Protein AF-A0A2N1XRN3-F1 (afdb_monomer_lite)

Radius of gyration: 19.97 Å; chains: 1; bounding box: 46×45×39 Å

Foldseek 3Di:
DCPPPPDPQFQDKDKDWDWDQDPVVRDIDIDIDIDTGSDHCVVPPPVNVVVVVVVVVCCCVLQVCCCCPLVVLVPDPQDDDCRNVVVSVVSSVVSVVLVVVPPDPDDPVNVSPD

Secondary structure (DSSP, 8-state):
--TT-S-TT--EEEEEEEEEEETTTTEEEEEEEEEEESS-TTTS-HHHHHHHHHHHHHHIIIIIHHHHHHS-GGG----STTHHHHHHHHHHHHHHHHHHH--SS--HHHHS--

Structure (mmCIF, N/CA/C/O backbone):
data_AF-A0A2N1XRN3-F1
#
_entry.id   AF-A0A2N1XRN3-F1
#
loop_
_atom_site.group_PDB
_atom_site.id
_atom_site.type_symbol
_atom_site.label_atom_id
_atom_site.label_alt_id
_atom_site.label_comp_id
_atom_site.label_asym_id
_atom_site.label_entity_id
_atom_site.label_seq_id
_atom_site.pdbx_PDB_ins_code
_atom_site.Cartn_x
_atom_site.Cartn_y
_atom_site.Cartn_z
_atom_site.occupancy
_atom_site.B_iso_or_equiv
_atom_site.auth_seq_id
_atom_site.auth_comp_id
_atom_site.auth_asym_id
_atom_site.auth_atom_id
_atom_site.pdbx_PDB_model_num
ATOM 1 N N . MET A 1 1 ? -18.952 -24.758 0.254 1.00 53.66 1 MET A N 1
ATOM 2 C CA . MET A 1 1 ? -19.514 -23.395 0.135 1.00 53.66 1 MET A CA 1
ATOM 3 C C . MET A 1 1 ? -18.971 -22.616 -1.072 1.00 53.66 1 MET A C 1
ATOM 5 O O . MET A 1 1 ? -19.636 -21.682 -1.476 1.00 53.66 1 MET A O 1
ATOM 9 N N . ASN A 1 2 ? -17.866 -23.033 -1.715 1.00 61.06 2 ASN A N 1
ATOM 10 C CA . ASN A 1 2 ? -17.250 -22.310 -2.849 1.00 61.06 2 ASN A CA 1
ATOM 11 C C . ASN A 1 2 ? -17.515 -22.928 -4.241 1.00 61.06 2 ASN A C 1
ATOM 13 O O . ASN A 1 2 ? -16.895 -22.529 -5.217 1.00 61.06 2 ASN A O 1
ATOM 17 N N . ALA A 1 3 ? -18.420 -23.908 -4.356 1.00 61.00 3 ALA A N 1
ATOM 18 C CA . ALA A 1 3 ? -18.609 -24.707 -5.578 1.00 61.00 3 ALA A CA 1
ATOM 19 C C . ALA A 1 3 ? -19.210 -23.941 -6.781 1.00 61.00 3 ALA A C 1
ATOM 21 O O . ALA A 1 3 ? -19.336 -24.514 -7.856 1.00 61.00 3 ALA A O 1
ATOM 22 N N . TYR A 1 4 ? -19.593 -22.675 -6.596 1.00 65.56 4 TYR A N 1
ATOM 23 C CA . TYR A 1 4 ? -20.195 -21.804 -7.614 1.00 65.56 4 TYR A CA 1
ATOM 24 C C . TYR A 1 4 ? -19.329 -20.576 -7.953 1.00 65.56 4 TYR A C 1
ATOM 26 O O . TYR A 1 4 ? -19.785 -19.684 -8.664 1.00 65.56 4 TYR A O 1
ATOM 34 N N . LEU A 1 5 ? -18.113 -20.483 -7.405 1.00 68.88 5 LEU A N 1
ATOM 35 C CA . LEU A 1 5 ? -17.188 -19.383 -7.673 1.00 68.88 5 LEU A CA 1
ATOM 36 C C . LEU A 1 5 ? -16.149 -19.837 -8.704 1.00 68.88 5 LEU A C 1
ATOM 38 O O . LEU A 1 5 ? -15.374 -20.748 -8.426 1.00 68.88 5 LEU A O 1
ATOM 42 N N . ASP A 1 6 ? -16.056 -19.143 -9.842 1.00 68.25 6 ASP A N 1
ATOM 43 C CA . ASP A 1 6 ? -15.033 -19.382 -10.884 1.00 68.25 6 ASP A CA 1
ATOM 44 C C . ASP A 1 6 ? -13.600 -19.020 -10.433 1.00 68.25 6 ASP A C 1
ATOM 46 O O . ASP A 1 6 ? -12.642 -19.094 -11.203 1.00 68.25 6 ASP A O 1
ATOM 50 N N . PHE A 1 7 ? -13.428 -18.622 -9.169 1.00 67.44 7 PHE A N 1
ATOM 51 C CA . PHE A 1 7 ? -12.148 -18.266 -8.573 1.00 67.44 7 PHE A CA 1
ATOM 52 C C . PHE A 1 7 ? -11.755 -19.302 -7.513 1.00 67.44 7 PHE A C 1
ATOM 54 O O . PHE A 1 7 ? -12.040 -19.158 -6.323 1.00 67.44 7 PHE A O 1
ATOM 61 N N . SER A 1 8 ? -11.058 -20.349 -7.961 1.00 68.25 8 SER A N 1
ATOM 62 C CA . SER A 1 8 ? -10.694 -21.550 -7.188 1.00 68.25 8 SER A CA 1
ATOM 63 C C . SER A 1 8 ? -9.840 -21.308 -5.938 1.00 68.25 8 SER A C 1
ATOM 65 O O . SER A 1 8 ? -9.629 -22.228 -5.153 1.00 68.25 8 SER A O 1
ATOM 67 N N . HIS A 1 9 ? -9.316 -20.095 -5.756 1.00 74.94 9 HIS A N 1
ATOM 68 C CA . HIS A 1 9 ? -8.424 -19.739 -4.655 1.00 74.94 9 HIS A CA 1
ATOM 69 C C . HIS A 1 9 ? -9.049 -18.770 -3.641 1.00 74.94 9 HIS A C 1
ATOM 71 O O . HIS A 1 9 ? -8.316 -18.232 -2.816 1.00 74.94 9 HIS A O 1
ATOM 77 N N . VAL A 1 10 ? -10.363 -18.506 -3.676 1.00 80.19 10 VAL A N 1
ATOM 78 C CA . VAL A 1 10 ? -11.018 -17.776 -2.575 1.00 80.19 10 VAL A CA 1
ATOM 79 C C . VAL A 1 10 ? -11.324 -18.749 -1.444 1.00 80.19 10 VAL A C 1
ATOM 81 O O . VAL A 1 10 ? -12.127 -19.662 -1.616 1.00 80.19 10 VAL A O 1
ATOM 84 N N . GLU A 1 11 ? -10.731 -18.503 -0.278 1.00 85.25 11 GLU A N 1
ATOM 85 C CA . GLU A 1 11 ? -11.020 -19.264 0.941 1.00 85.25 11 GLU A CA 1
ATOM 86 C C . GLU A 1 11 ? -11.888 -18.458 1.917 1.00 85.25 11 GLU A C 1
ATOM 88 O O . GLU A 1 11 ? -12.778 -19.007 2.560 1.00 85.25 11 GLU A O 1
ATOM 93 N N . GLN A 1 12 ? -11.685 -17.138 1.996 1.00 87.81 12 GLN A N 1
ATOM 94 C CA . GLN A 1 12 ? -12.530 -16.236 2.785 1.00 87.81 12 GLN A CA 1
ATOM 95 C C . GLN A 1 12 ? -12.659 -14.848 2.139 1.00 87.81 12 GLN A C 1
ATOM 97 O O . GLN A 1 12 ? -11.768 -14.379 1.420 1.00 87.81 12 GLN A O 1
ATOM 102 N N . VAL A 1 13 ? -13.760 -14.174 2.469 1.00 89.81 13 VAL A N 1
ATOM 103 C CA . VAL A 1 13 ? -14.027 -12.763 2.168 1.00 89.81 13 VAL A CA 1
ATOM 104 C C . VAL A 1 13 ? -14.096 -12.009 3.494 1.00 89.81 13 VAL A C 1
ATOM 106 O O . VAL A 1 13 ? -14.656 -12.517 4.464 1.00 89.81 13 VAL A O 1
ATOM 109 N N . PHE A 1 14 ? -13.535 -10.805 3.548 1.00 89.19 14 PHE A N 1
ATOM 110 C CA . PHE A 1 14 ? -13.563 -9.948 4.731 1.00 89.19 14 PHE A CA 1
ATOM 111 C C . PHE A 1 14 ? -13.898 -8.503 4.359 1.00 89.19 14 PHE A C 1
ATOM 113 O O . PHE A 1 14 ? -13.738 -8.087 3.212 1.00 89.19 14 PHE A O 1
ATOM 120 N N . LEU A 1 15 ? -14.346 -7.725 5.343 1.00 92.56 15 LEU A N 1
ATOM 121 C CA . LEU A 1 15 ? -14.547 -6.284 5.214 1.00 92.56 15 LEU A CA 1
ATOM 122 C C . LEU A 1 15 ? -13.506 -5.563 6.067 1.00 92.56 15 LEU A C 1
ATOM 124 O O . LEU A 1 15 ? -13.294 -5.904 7.229 1.00 92.56 15 LEU A O 1
ATOM 128 N N . SER A 1 16 ? -12.842 -4.578 5.471 1.00 90.25 16 SER A N 1
ATOM 129 C CA . SER A 1 16 ? -11.945 -3.667 6.172 1.00 90.25 16 SER A CA 1
ATOM 130 C C . SER A 1 16 ? -12.618 -2.312 6.282 1.00 90.25 16 SER A C 1
ATOM 132 O O . SER A 1 16 ? -12.864 -1.661 5.269 1.00 90.25 16 SER A O 1
ATOM 134 N N . GLU A 1 17 ? -12.852 -1.872 7.510 1.00 92.50 17 GLU A N 1
ATOM 135 C CA . GLU A 1 17 ? -13.334 -0.527 7.804 1.00 92.50 17 GLU A CA 1
ATOM 136 C C . GLU A 1 17 ? -12.168 0.356 8.237 1.00 92.50 17 GLU A C 1
ATOM 138 O O . GLU A 1 17 ? -11.249 -0.089 8.933 1.00 92.50 17 GLU A O 1
ATOM 143 N N . ARG A 1 18 ? -12.178 1.610 7.791 1.00 89.44 18 ARG A N 1
ATOM 144 C CA . ARG A 1 18 ? -11.206 2.616 8.213 1.00 89.44 18 ARG A CA 1
ATOM 145 C C . ARG A 1 18 ? -11.868 3.965 8.405 1.00 89.44 18 ARG A C 1
ATOM 147 O O . ARG A 1 18 ? -12.684 4.399 7.598 1.00 89.44 18 ARG A O 1
ATOM 154 N N . GLU A 1 19 ? -11.443 4.639 9.459 1.00 92.44 19 GLU A N 1
ATOM 155 C CA . GLU A 1 19 ? -11.757 6.035 9.710 1.00 92.44 19 GLU A CA 1
ATOM 156 C C . GLU A 1 19 ? -10.647 6.905 9.122 1.00 92.44 19 GLU A C 1
ATOM 158 O O . GLU A 1 19 ? -9.465 6.739 9.434 1.00 92.44 19 GLU A O 1
ATOM 163 N N . VAL A 1 20 ? -11.025 7.829 8.245 1.00 89.75 20 VAL A N 1
ATOM 164 C CA . VAL A 1 20 ? -10.113 8.738 7.556 1.00 89.75 20 VAL A CA 1
ATOM 165 C C . VAL A 1 20 ? -10.403 10.156 8.015 1.00 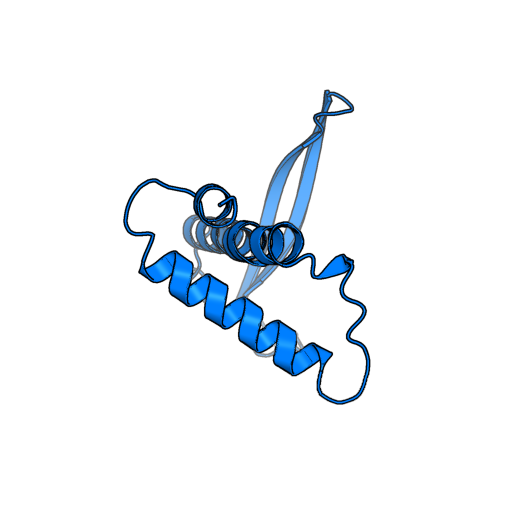89.75 20 VAL A C 1
ATOM 167 O O . VAL A 1 20 ? -11.486 10.697 7.787 1.00 89.75 20 VAL A O 1
ATOM 170 N N . PHE A 1 21 ? -9.413 10.770 8.661 1.00 92.88 21 PHE A N 1
ATOM 171 C CA . PHE A 1 21 ? -9.480 12.169 9.058 1.00 92.88 21 PHE A CA 1
ATOM 172 C C . PHE A 1 21 ? -8.782 13.062 8.027 1.00 92.88 21 PHE A C 1
ATOM 174 O O . PHE A 1 21 ? -7.555 13.061 7.882 1.00 92.88 21 PHE A O 1
ATOM 181 N N . HIS A 1 22 ? -9.572 13.869 7.323 1.00 89.06 22 HIS A N 1
ATOM 182 C CA . HIS A 1 22 ? -9.096 14.801 6.306 1.00 89.06 22 HIS A CA 1
ATOM 183 C C . HIS A 1 22 ? -8.610 16.095 6.955 1.00 89.06 22 HIS A C 1
ATOM 185 O O . HIS A 1 22 ? -9.409 16.972 7.278 1.00 89.06 22 HIS A O 1
ATOM 191 N N . LYS A 1 23 ? -7.288 16.254 7.104 1.00 88.50 23 LYS A N 1
ATOM 192 C CA . LYS A 1 23 ? -6.679 17.404 7.810 1.00 88.50 23 LYS A CA 1
ATOM 193 C C . LYS A 1 23 ? -7.101 18.771 7.255 1.00 88.50 23 LYS A C 1
ATOM 195 O O . LYS A 1 23 ? -7.319 19.694 8.029 1.00 88.50 23 LYS A O 1
ATOM 200 N N . LYS A 1 24 ? -7.219 18.906 5.927 1.00 89.31 24 LYS A N 1
ATOM 201 C CA . LYS A 1 24 ? -7.556 20.185 5.268 1.00 89.31 24 LYS A CA 1
ATOM 202 C C . LYS A 1 24 ? -9.013 20.597 5.478 1.00 89.31 24 LYS A C 1
ATOM 204 O O . LYS A 1 24 ? -9.284 21.773 5.675 1.00 89.31 24 LYS A O 1
ATOM 209 N N . SER A 1 25 ? -9.942 19.643 5.424 1.00 90.94 25 SER A N 1
ATOM 210 C CA . SER A 1 25 ? -11.377 19.915 5.570 1.00 90.94 25 SER A CA 1
ATOM 211 C C . SER A 1 25 ? -11.902 19.675 6.985 1.00 90.94 25 SER A C 1
ATOM 213 O O . SER A 1 25 ? -13.078 19.919 7.224 1.00 90.94 25 SER A O 1
ATOM 215 N N . GLN A 1 26 ? -11.066 19.148 7.888 1.00 92.50 26 GLN A N 1
ATOM 216 C CA . GLN A 1 26 ? -11.423 18.696 9.239 1.00 92.50 26 GLN A CA 1
ATOM 217 C C . GLN A 1 26 ? -12.621 17.732 9.265 1.00 92.50 26 GLN A C 1
ATOM 219 O O . GLN A 1 26 ? -13.423 17.735 10.195 1.00 92.50 26 GLN A O 1
ATOM 224 N N . LYS A 1 27 ? -12.763 16.903 8.224 1.00 92.25 27 LYS A N 1
ATOM 225 C CA . LYS A 1 27 ? -13.868 15.942 8.106 1.00 92.25 27 LYS A CA 1
ATOM 226 C C . LYS A 1 27 ? -13.392 14.543 8.462 1.00 92.25 27 LYS A C 1
ATOM 228 O O . LYS A 1 27 ? -12.321 14.133 8.018 1.00 92.25 27 LYS A O 1
ATOM 233 N N . LEU A 1 28 ? -14.218 13.818 9.207 1.00 94.00 28 LEU A N 1
ATOM 234 C CA . LEU A 1 28 ? -14.079 12.383 9.413 1.00 94.00 28 LEU A CA 1
ATOM 235 C C . LEU A 1 28 ? -14.953 11.653 8.391 1.00 94.00 28 LEU A C 1
ATOM 237 O O . LEU A 1 28 ? -16.131 11.977 8.243 1.00 94.00 28 LEU A O 1
ATOM 241 N N . THR A 1 29 ? -14.384 10.682 7.691 1.00 94.31 29 THR A N 1
ATOM 242 C CA . THR A 1 29 ? -15.116 9.794 6.783 1.00 94.31 29 THR A CA 1
ATOM 243 C C . THR A 1 29 ? -14.835 8.346 7.147 1.00 94.31 29 THR A C 1
ATOM 245 O O . THR A 1 29 ? -13.712 8.016 7.520 1.00 94.31 29 THR A O 1
ATOM 248 N N . VAL A 1 30 ? -15.837 7.480 7.018 1.00 93.81 30 VAL A N 1
ATOM 249 C CA . VAL A 1 30 ? -15.670 6.031 7.167 1.00 93.81 30 VAL A CA 1
ATOM 250 C C . VAL A 1 30 ? -15.640 5.415 5.778 1.00 93.81 30 VAL A C 1
ATOM 252 O O . VAL A 1 30 ? -16.510 5.696 4.955 1.00 93.81 30 VAL A O 1
ATOM 255 N N . GLU A 1 31 ? -14.635 4.592 5.512 1.00 92.31 31 GLU A N 1
ATOM 256 C CA . GLU A 1 31 ? -14.538 3.813 4.284 1.00 92.31 31 GLU A CA 1
ATOM 257 C C . GLU A 1 31 ? -14.604 2.325 4.608 1.00 92.31 31 GLU A C 1
ATOM 259 O O . GLU A 1 31 ? -13.884 1.838 5.481 1.00 92.31 31 GLU A O 1
ATOM 264 N N . THR A 1 32 ? -15.409 1.597 3.840 1.00 92.88 32 THR A N 1
ATOM 265 C CA . THR A 1 32 ? -15.522 0.141 3.926 1.00 92.88 32 THR A CA 1
ATOM 266 C C . THR A 1 32 ? -15.028 -0.460 2.619 1.00 92.88 32 THR A C 1
ATOM 268 O O . THR A 1 32 ? -15.487 -0.093 1.539 1.00 92.88 32 THR A O 1
ATOM 271 N N . THR A 1 33 ? -14.060 -1.370 2.692 1.00 90.44 33 THR A N 1
ATOM 272 C CA . THR A 1 33 ? -13.469 -2.027 1.518 1.00 90.44 33 THR A CA 1
ATOM 273 C C . THR A 1 33 ? -13.570 -3.546 1.655 1.00 90.44 33 THR A C 1
ATOM 275 O O . THR A 1 33 ? -13.081 -4.086 2.652 1.00 90.44 33 THR A O 1
ATOM 278 N N . PRO A 1 34 ? -14.170 -4.255 0.683 1.00 90.88 34 PRO A N 1
ATOM 279 C CA . PRO A 1 34 ? -14.154 -5.711 0.655 1.00 90.88 34 PRO A CA 1
ATOM 280 C C . PRO A 1 34 ? -12.770 -6.237 0.263 1.00 90.88 34 PRO A C 1
ATOM 282 O O . PRO A 1 34 ? -12.070 -5.647 -0.558 1.00 90.88 34 PRO A O 1
ATOM 285 N N . GLY A 1 35 ? -12.388 -7.370 0.840 1.00 89.81 35 GLY A N 1
ATOM 286 C CA . GLY A 1 35 ? -11.148 -8.073 0.543 1.00 89.81 35 GLY A CA 1
ATOM 2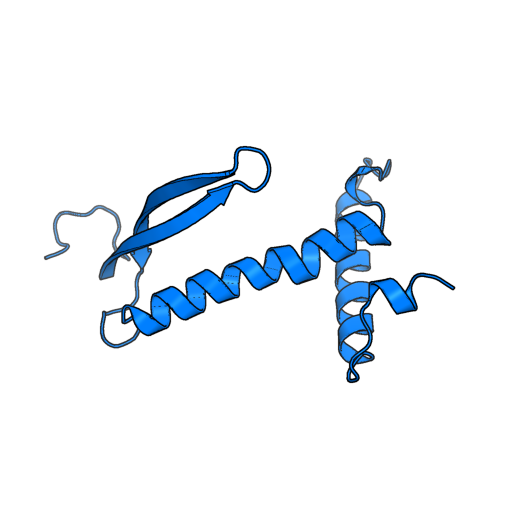87 C C . GLY A 1 35 ? -11.370 -9.576 0.456 1.00 89.81 35 GLY A C 1
ATOM 288 O O . GLY A 1 35 ? -12.306 -10.119 1.040 1.00 89.81 35 GLY A O 1
ATOM 289 N N . ILE A 1 36 ? -10.490 -10.250 -0.278 1.00 91.25 36 ILE A N 1
ATOM 290 C CA . ILE A 1 36 ? -10.498 -11.705 -0.442 1.00 91.25 36 ILE A CA 1
ATOM 291 C C . ILE A 1 36 ? -9.123 -12.264 -0.091 1.00 91.25 36 ILE A C 1
ATOM 293 O O . ILE A 1 36 ? -8.103 -11.603 -0.294 1.00 91.25 36 ILE A O 1
ATOM 297 N N . THR A 1 37 ? -9.075 -13.483 0.438 1.00 88.56 37 THR A N 1
ATOM 298 C CA . THR A 1 37 ? -7.810 -14.199 0.631 1.00 88.56 37 THR A CA 1
ATOM 299 C C . THR A 1 37 ? -7.989 -15.700 0.445 1.00 88.56 37 THR A C 1
ATOM 301 O O . THR A 1 37 ? -9.053 -16.261 0.705 1.00 88.56 37 THR A O 1
ATOM 304 N N . SER A 1 38 ? -6.918 -16.347 -0.008 1.00 90.56 38 SER A N 1
ATOM 305 C CA . SER A 1 38 ? -6.807 -17.801 -0.154 1.00 90.56 38 SER A CA 1
ATOM 306 C C . SER A 1 38 ? -6.461 -18.519 1.150 1.00 90.56 38 SER A C 1
ATO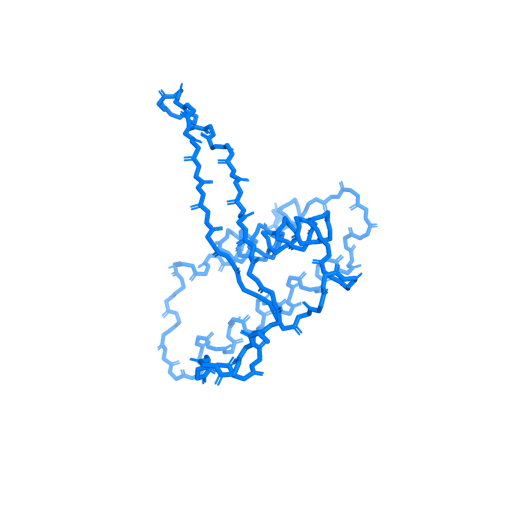M 308 O O . SER A 1 38 ? -6.287 -19.734 1.173 1.00 90.56 38 SER A O 1
ATOM 310 N N . ARG A 1 39 ? -6.302 -17.773 2.247 1.00 88.94 39 ARG A N 1
ATOM 311 C CA . ARG A 1 39 ? -5.964 -18.322 3.562 1.00 88.94 39 ARG A CA 1
ATOM 312 C C . ARG A 1 39 ? -7.234 -18.635 4.351 1.00 88.94 39 ARG A C 1
ATOM 314 O O . ARG A 1 39 ? -8.130 -17.796 4.355 1.00 88.94 39 ARG A O 1
ATOM 321 N N . PRO A 1 40 ? -7.298 -19.752 5.092 1.00 88.81 40 PRO A N 1
ATOM 322 C CA . PRO A 1 40 ? -8.414 -20.021 5.994 1.00 88.81 40 PRO A CA 1
ATOM 323 C C . PRO A 1 40 ? -8.406 -19.061 7.193 1.00 88.81 40 PRO A C 1
ATOM 325 O O . PRO A 1 40 ? -7.369 -18.476 7.527 1.00 88.81 40 PRO A O 1
ATOM 328 N N . ALA A 1 41 ? -9.551 -18.920 7.867 1.00 85.75 41 ALA A N 1
ATOM 329 C CA . ALA A 1 41 ? -9.734 -17.995 8.993 1.00 85.75 41 ALA A CA 1
ATOM 330 C C . ALA A 1 41 ? -8.742 -18.233 10.150 1.00 85.75 41 ALA A C 1
ATOM 332 O O . ALA A 1 41 ? -8.322 -17.286 10.810 1.00 85.75 41 ALA A O 1
ATOM 333 N N . GLU A 1 42 ? -8.297 -19.474 10.351 1.00 89.19 42 GLU A N 1
ATOM 334 C CA . GLU A 1 42 ? -7.275 -19.829 11.346 1.00 89.19 42 GLU A CA 1
ATOM 335 C C . GLU A 1 42 ? -5.903 -19.201 11.039 1.00 89.19 42 GLU A C 1
ATOM 337 O O . GLU A 1 42 ? -5.187 -18.783 11.947 1.00 89.19 42 GLU A O 1
ATOM 342 N N . GLN A 1 43 ? -5.544 -19.082 9.754 1.00 88.75 43 GLN A N 1
ATOM 343 C CA . GLN A 1 43 ? -4.271 -18.499 9.302 1.00 88.75 43 GLN A CA 1
ATOM 344 C C . GLN A 1 43 ? -4.368 -16.990 9.042 1.00 88.75 43 GLN A C 1
ATOM 346 O O . GLN A 1 43 ? -3.361 -16.278 9.075 1.00 88.75 43 GLN A O 1
ATOM 351 N N . ALA A 1 44 ? -5.571 -16.497 8.760 1.00 89.69 44 ALA A N 1
ATOM 352 C CA . ALA A 1 44 ? -5.846 -15.108 8.430 1.00 89.69 44 ALA A CA 1
ATOM 353 C C . ALA A 1 44 ? -7.087 -14.619 9.184 1.00 89.69 44 ALA A C 1
ATOM 355 O O . ALA A 1 44 ? -8.094 -14.260 8.585 1.00 89.69 44 ALA A O 1
ATOM 356 N N . ASN A 1 45 ? -7.002 -14.611 10.514 1.00 92.38 45 ASN A N 1
ATOM 357 C CA . ASN A 1 45 ? -8.020 -13.991 11.356 1.00 92.38 45 ASN A CA 1
ATOM 358 C C . ASN A 1 45 ? -8.011 -12.457 11.201 1.00 92.38 45 ASN A C 1
ATOM 360 O O . ASN A 1 45 ? -7.052 -11.874 10.685 1.00 92.38 45 ASN A O 1
ATOM 364 N N . ALA A 1 46 ? -9.059 -11.792 11.694 1.00 90.38 46 ALA A N 1
ATOM 365 C CA . ALA A 1 46 ? -9.233 -10.344 11.556 1.00 90.38 46 ALA A CA 1
ATOM 366 C C . ALA A 1 46 ? -8.017 -9.532 12.049 1.00 90.38 46 ALA A C 1
ATOM 368 O O . ALA A 1 46 ? -7.545 -8.632 11.355 1.00 90.38 46 ALA A O 1
ATOM 369 N N . GLN A 1 47 ? -7.446 -9.893 13.204 1.00 92.06 47 GLN A N 1
ATOM 370 C CA . GLN A 1 47 ? -6.279 -9.206 13.766 1.00 92.06 47 GLN A CA 1
ATOM 371 C C . GLN A 1 47 ? -5.045 -9.335 12.861 1.00 92.06 47 GLN A C 1
ATOM 373 O O . GLN A 1 47 ? -4.294 -8.374 12.650 1.00 92.06 47 GLN A O 1
ATOM 378 N N . ARG A 1 48 ? -4.823 -10.533 12.312 1.00 91.94 48 ARG A N 1
ATOM 379 C CA . ARG A 1 48 ? -3.712 -10.811 11.402 1.00 91.94 48 ARG A CA 1
ATOM 380 C C . ARG A 1 48 ? -3.893 -10.091 10.072 1.00 91.94 48 ARG A C 1
ATOM 382 O O . ARG A 1 48 ? -2.939 -9.471 9.606 1.00 91.94 48 ARG A O 1
ATOM 389 N N . LEU A 1 49 ? -5.093 -10.126 9.498 1.00 91.75 49 LEU A N 1
ATOM 390 C CA . LEU A 1 49 ? -5.434 -9.401 8.273 1.00 91.75 49 LEU A CA 1
AT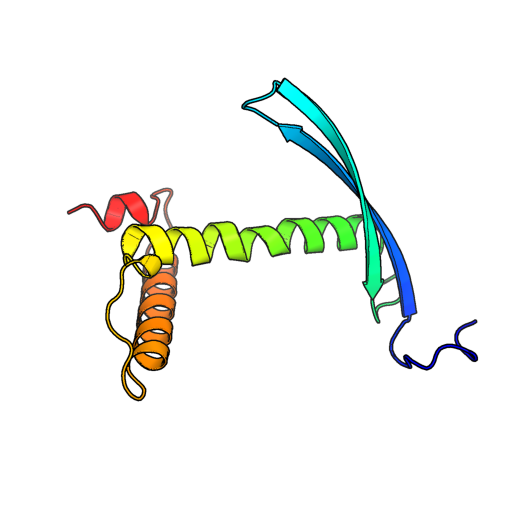OM 391 C C . LEU A 1 49 ? -5.228 -7.896 8.440 1.00 91.75 49 LEU A C 1
ATOM 393 O O . LEU A 1 49 ? -4.594 -7.273 7.592 1.00 91.75 49 LEU A O 1
ATOM 397 N N . LEU A 1 50 ? -5.665 -7.324 9.565 1.00 90.06 50 LEU A N 1
ATOM 398 C CA . LEU A 1 50 ? -5.457 -5.910 9.864 1.00 90.06 50 LEU A CA 1
ATOM 399 C C . LEU A 1 50 ? -3.967 -5.566 9.989 1.00 90.06 50 LEU A C 1
ATOM 401 O O . LEU A 1 50 ? -3.524 -4.538 9.480 1.00 90.06 50 LEU A O 1
ATOM 405 N N . THR A 1 51 ? -3.178 -6.435 10.627 1.00 90.38 51 THR A N 1
ATOM 406 C CA . THR A 1 51 ? -1.723 -6.255 10.760 1.00 90.38 51 THR A CA 1
ATOM 407 C C . THR A 1 51 ? -1.026 -6.308 9.401 1.00 90.38 51 THR A C 1
ATOM 409 O O . THR A 1 51 ? -0.184 -5.461 9.115 1.00 90.38 51 THR A O 1
ATOM 412 N N . ILE A 1 52 ? -1.389 -7.269 8.547 1.00 88.88 52 ILE A N 1
ATOM 413 C CA . ILE A 1 52 ? -0.853 -7.382 7.185 1.00 88.88 52 ILE A CA 1
ATOM 414 C C . ILE A 1 52 ? -1.238 -6.152 6.361 1.00 88.88 52 ILE A C 1
ATOM 416 O O . ILE A 1 52 ? -0.369 -5.553 5.737 1.00 88.88 52 ILE A O 1
ATOM 420 N N . ASN A 1 53 ? -2.508 -5.740 6.402 1.00 87.62 53 ASN A N 1
ATOM 421 C CA . ASN A 1 53 ? -3.008 -4.575 5.675 1.00 87.62 53 ASN A CA 1
ATOM 422 C C . ASN A 1 53 ? -2.261 -3.297 6.098 1.00 87.62 53 ASN A C 1
ATOM 424 O O . ASN A 1 53 ? -1.703 -2.592 5.262 1.00 87.62 53 ASN A O 1
ATOM 428 N N . ARG A 1 54 ? -2.121 -3.050 7.407 1.00 84.94 54 ARG A N 1
ATOM 429 C CA . ARG A 1 54 ? -1.323 -1.922 7.922 1.00 84.94 54 ARG A CA 1
ATOM 430 C C . ARG A 1 54 ? 0.156 -2.024 7.540 1.00 84.94 54 ARG A C 1
ATOM 432 O O . ARG A 1 54 ? 0.768 -1.016 7.208 1.00 84.94 54 ARG A O 1
ATOM 439 N N . GLY A 1 55 ? 0.731 -3.225 7.574 1.00 83.94 55 GLY A N 1
ATOM 440 C CA . GLY A 1 55 ? 2.114 -3.469 7.166 1.00 83.94 55 GLY A CA 1
ATOM 441 C C . GLY A 1 55 ? 2.346 -3.237 5.673 1.00 83.94 55 GLY A C 1
ATOM 442 O O . GLY A 1 55 ? 3.425 -2.794 5.287 1.00 83.94 55 GLY A O 1
ATOM 443 N N . HIS A 1 56 ? 1.334 -3.466 4.835 1.00 81.38 56 HIS A N 1
ATOM 444 C CA . HIS A 1 56 ? 1.431 -3.224 3.401 1.00 81.38 56 HIS A CA 1
ATOM 445 C C . HIS A 1 56 ? 1.714 -1.746 3.093 1.00 81.38 56 HIS A C 1
ATOM 447 O O . HIS A 1 56 ? 2.591 -1.460 2.277 1.00 81.38 56 HIS A O 1
ATOM 453 N N . TRP A 1 57 ? 1.074 -0.819 3.816 1.00 71.62 57 TRP A N 1
ATOM 454 C CA . TRP A 1 57 ? 1.315 0.627 3.697 1.00 71.62 57 TRP A CA 1
ATOM 455 C C . TRP A 1 57 ? 2.751 1.046 4.037 1.00 71.62 57 TRP A C 1
ATOM 457 O O . TRP A 1 57 ? 3.249 2.047 3.524 1.00 71.62 57 TRP A O 1
ATOM 467 N N . ALA A 1 58 ? 3.463 0.276 4.867 1.00 70.88 58 ALA A N 1
ATOM 468 C CA . ALA A 1 58 ? 4.861 0.566 5.173 1.00 70.88 58 ALA A CA 1
ATOM 469 C C . ALA A 1 58 ? 5.773 0.428 3.940 1.00 70.88 58 ALA A C 1
ATOM 471 O O . ALA A 1 58 ? 6.848 1.028 3.909 1.00 70.88 58 ALA A O 1
ATOM 472 N N . ILE A 1 59 ? 5.368 -0.331 2.917 1.00 68.44 59 ILE A N 1
ATOM 473 C CA . ILE A 1 59 ? 6.121 -0.449 1.661 1.00 68.44 59 ILE A CA 1
ATOM 474 C C . ILE A 1 59 ? 6.122 0.893 0.927 1.00 68.44 59 ILE A C 1
ATOM 476 O O . ILE A 1 59 ? 7.185 1.372 0.538 1.00 68.44 59 ILE A O 1
ATOM 480 N N . GLU A 1 60 ? 4.957 1.522 0.805 1.00 67.75 60 GLU A N 1
ATOM 481 C CA . GLU A 1 60 ? 4.801 2.814 0.140 1.00 67.75 60 GLU A CA 1
ATOM 482 C C . GLU A 1 60 ? 5.529 3.921 0.912 1.00 67.75 60 GLU A C 1
ATOM 484 O O . GLU A 1 60 ? 6.438 4.552 0.375 1.00 67.75 60 GLU A O 1
ATOM 489 N N . ASN A 1 61 ? 5.258 4.051 2.216 1.00 66.38 61 ASN A N 1
ATOM 490 C CA . ASN A 1 61 ? 5.878 5.085 3.053 1.00 66.38 61 ASN A CA 1
ATOM 491 C C . ASN A 1 61 ? 7.403 4.951 3.189 1.00 66.38 61 ASN A C 1
ATOM 493 O O . ASN A 1 61 ? 8.098 5.946 3.379 1.00 66.38 61 ASN A O 1
ATOM 497 N N . SER A 1 62 ? 7.948 3.731 3.165 1.00 67.50 62 SER A N 1
ATOM 498 C CA . SER A 1 62 ? 9.384 3.526 3.401 1.00 67.50 62 SER A CA 1
ATOM 499 C C . SER A 1 62 ? 10.212 3.399 2.129 1.00 67.50 62 SER A C 1
ATOM 501 O O . SER A 1 62 ? 11.435 3.487 2.216 1.00 67.50 62 SER A O 1
ATOM 503 N N . CYS A 1 63 ? 9.603 3.100 0.983 1.00 70.75 63 CYS A N 1
ATOM 504 C CA . CYS A 1 63 ? 10.317 2.898 -0.274 1.00 70.75 63 CYS A CA 1
ATOM 505 C C . CYS A 1 63 ? 10.041 4.047 -1.239 1.00 7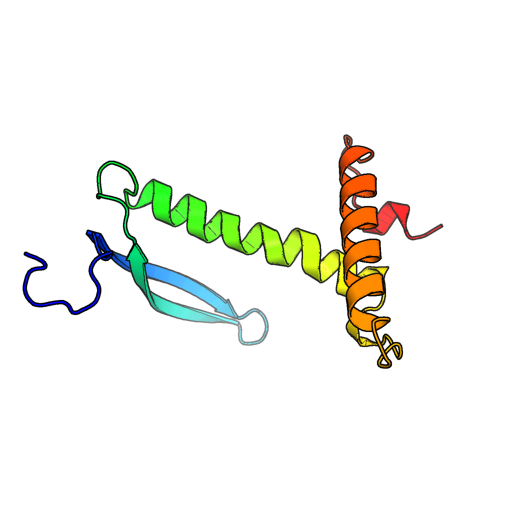0.75 63 CYS A C 1
ATOM 507 O O . CYS A 1 63 ? 10.989 4.722 -1.628 1.00 70.75 63 CYS A O 1
ATOM 509 N N . HIS A 1 64 ? 8.770 4.307 -1.561 1.00 68.56 64 HIS A N 1
ATOM 510 C CA . HIS A 1 64 ? 8.406 5.312 -2.561 1.00 68.56 64 HIS A CA 1
ATOM 511 C C . HIS A 1 64 ? 8.786 6.709 -2.097 1.00 68.56 64 HIS A C 1
ATOM 513 O O . HIS A 1 64 ? 9.615 7.331 -2.739 1.00 68.56 64 HIS A O 1
ATOM 519 N N . SER A 1 65 ? 8.391 7.126 -0.890 1.00 70.56 65 SER A N 1
ATOM 520 C CA . SER A 1 65 ? 8.746 8.470 -0.404 1.00 70.56 65 SER A CA 1
ATOM 521 C C . SER A 1 65 ? 10.258 8.740 -0.365 1.00 70.56 65 SER A C 1
ATOM 523 O O . SER A 1 65 ? 10.684 9.877 -0.527 1.00 70.56 65 SER A O 1
ATOM 525 N N . ILE A 1 66 ? 11.094 7.714 -0.162 1.00 74.94 66 ILE A N 1
ATOM 526 C CA . ILE A 1 66 ? 12.556 7.873 -0.198 1.00 74.94 66 ILE A CA 1
ATOM 527 C C . ILE A 1 66 ? 13.051 8.015 -1.636 1.00 74.94 66 ILE A C 1
ATOM 529 O O . ILE A 1 66 ? 13.953 8.813 -1.880 1.00 74.94 66 ILE A O 1
ATOM 533 N N . ILE A 1 67 ? 12.499 7.228 -2.556 1.00 79.69 67 ILE A N 1
ATOM 534 C CA . ILE A 1 67 ? 12.880 7.238 -3.965 1.00 79.69 67 ILE A CA 1
ATOM 535 C C . ILE A 1 67 ? 12.413 8.535 -4.634 1.00 79.69 67 ILE A C 1
ATOM 537 O O . ILE A 1 67 ? 13.223 9.214 -5.259 1.00 79.69 67 ILE A O 1
ATOM 541 N N . ASP A 1 68 ? 11.167 8.929 -4.409 1.00 76.50 68 ASP A N 1
ATOM 542 C CA . ASP A 1 68 ? 10.575 10.133 -4.986 1.00 76.50 68 ASP A CA 1
ATOM 543 C C . ASP A 1 68 ? 11.307 11.382 -4.479 1.00 76.50 68 ASP A C 1
ATOM 545 O O . ASP A 1 68 ? 11.694 12.240 -5.265 1.00 76.50 68 ASP A O 1
ATOM 549 N N . TRP A 1 69 ? 11.589 11.451 -3.170 1.00 71.25 69 TRP A N 1
ATOM 550 C CA . TRP A 1 69 ? 12.161 12.653 -2.557 1.00 71.25 69 TRP A CA 1
ATOM 551 C C . TRP A 1 69 ? 13.689 12.744 -2.632 1.00 71.25 69 TRP A C 1
ATOM 553 O O . TRP A 1 69 ? 14.223 13.824 -2.864 1.00 71.25 69 TRP A O 1
ATOM 563 N N . ASN A 1 70 ? 14.423 11.643 -2.416 1.00 75.50 70 ASN A N 1
ATOM 564 C CA . ASN A 1 70 ? 15.896 11.689 -2.392 1.00 75.50 70 ASN A CA 1
ATOM 565 C C . ASN A 1 70 ? 16.527 11.389 -3.753 1.00 75.50 70 ASN A C 1
ATOM 567 O O . ASN A 1 70 ? 17.667 11.780 -3.986 1.00 75.50 70 ASN A O 1
ATOM 571 N N . TYR A 1 71 ? 15.825 10.670 -4.633 1.00 76.75 71 TYR A N 1
ATOM 572 C CA . TYR A 1 71 ? 16.332 10.342 -5.968 1.00 76.75 71 TYR A CA 1
ATOM 573 C C . TYR A 1 71 ? 15.618 11.092 -7.090 1.00 76.75 71 TYR A C 1
ATOM 575 O O . TYR A 1 71 ? 15.934 10.828 -8.257 1.00 76.75 71 TYR A O 1
ATOM 583 N N . ASP A 1 72 ? 14.706 12.006 -6.733 1.00 79.94 72 ASP A N 1
ATOM 584 C CA . ASP A 1 72 ? 13.973 12.876 -7.655 1.00 79.94 72 ASP A CA 1
ATOM 585 C C . ASP A 1 72 ? 13.381 12.067 -8.822 1.00 79.94 72 ASP A C 1
ATOM 587 O O . ASP A 1 72 ? 13.494 12.427 -9.997 1.00 79.94 72 ASP A O 1
ATOM 591 N N . GLU A 1 73 ? 12.859 10.873 -8.500 1.00 80.94 73 GLU A N 1
ATOM 592 C CA . GLU A 1 73 ? 12.464 9.887 -9.509 1.00 80.94 73 GLU A CA 1
ATOM 593 C C . GLU A 1 73 ? 11.362 10.445 -10.417 1.00 80.94 73 GLU A C 1
ATOM 595 O O . GLU A 1 73 ? 11.466 10.288 -11.637 1.00 80.94 73 GLU A O 1
ATOM 600 N N . ASP A 1 74 ? 10.412 11.193 -9.850 1.00 79.69 74 ASP A N 1
ATOM 601 C CA . ASP A 1 74 ? 9.315 11.850 -10.572 1.00 79.69 74 ASP A CA 1
ATOM 602 C C . ASP A 1 74 ? 9.794 12.874 -11.612 1.00 79.69 74 ASP A C 1
ATOM 604 O O . ASP A 1 74 ? 9.159 13.057 -12.653 1.00 79.69 74 ASP A O 1
ATOM 608 N N . HIS A 1 75 ? 10.936 13.525 -11.381 1.00 82.75 75 HIS A N 1
ATOM 609 C CA . HIS A 1 75 ? 11.516 14.484 -12.325 1.00 82.75 75 HIS A CA 1
ATOM 610 C C . HIS A 1 75 ? 12.606 13.865 -13.215 1.00 82.75 75 HIS A C 1
ATOM 612 O O . HIS A 1 75 ? 13.238 14.558 -14.024 1.00 82.75 75 HIS A O 1
ATOM 618 N N . SER A 1 76 ? 12.838 12.552 -13.116 1.00 84.44 76 SER A N 1
ATOM 619 C CA . SER A 1 76 ? 13.875 11.880 -13.889 1.00 84.44 76 SER A CA 1
ATOM 620 C C . SER A 1 76 ? 13.563 11.899 -15.388 1.00 84.44 76 SER A C 1
ATOM 622 O O . SER A 1 76 ? 12.568 11.363 -15.863 1.00 84.44 76 SER A O 1
ATOM 624 N N . ARG A 1 77 ? 14.477 12.471 -16.179 1.00 90.44 77 ARG A N 1
ATOM 625 C CA . ARG A 1 77 ? 14.350 12.564 -17.649 1.00 90.44 77 ARG A CA 1
ATOM 626 C C . ARG A 1 77 ? 14.860 11.321 -18.387 1.00 90.44 77 ARG A C 1
ATOM 628 O O . ARG A 1 77 ? 14.927 11.313 -19.618 1.00 90.44 77 ARG A O 1
ATOM 635 N N . ILE A 1 78 ? 15.270 10.290 -17.650 1.00 88.25 78 ILE A N 1
ATOM 636 C CA . ILE A 1 78 ? 15.787 9.039 -18.205 1.00 88.25 78 ILE A CA 1
ATOM 637 C C . ILE A 1 78 ? 14.589 8.225 -18.695 1.00 88.25 78 ILE A C 1
ATOM 639 O O . ILE A 1 78 ? 13.888 7.619 -17.898 1.00 88.25 78 ILE A O 1
ATOM 643 N N . SER A 1 79 ? 14.353 8.227 -20.008 1.00 91.00 79 SER A N 1
ATOM 644 C CA . SER A 1 79 ? 13.162 7.616 -20.625 1.00 91.00 79 SER A CA 1
ATOM 645 C C . SER A 1 79 ? 13.461 6.656 -21.781 1.00 91.00 79 SER A C 1
ATOM 647 O O . SER A 1 79 ? 12.544 6.053 -22.332 1.00 91.00 79 SER A O 1
ATOM 649 N N . LYS A 1 80 ? 14.731 6.507 -22.183 1.00 91.81 80 LYS A N 1
ATOM 650 C CA . LYS A 1 80 ? 15.118 5.736 -23.376 1.00 91.81 80 LYS A CA 1
ATOM 651 C C . LYS A 1 80 ? 15.744 4.386 -23.031 1.00 91.81 80 LYS A C 1
ATOM 653 O O . LYS A 1 80 ? 16.554 4.284 -22.108 1.00 91.81 80 LYS A O 1
ATOM 658 N N . GLY A 1 81 ? 15.431 3.381 -23.852 1.00 91.56 81 GLY A N 1
ATOM 659 C CA . GLY A 1 81 ? 15.987 2.030 -23.743 1.00 91.56 81 GLY A CA 1
ATOM 660 C C . GLY A 1 81 ? 15.752 1.422 -22.358 1.00 91.56 81 GLY A C 1
ATOM 661 O O . GLY A 1 81 ? 14.718 1.656 -21.743 1.00 91.56 81 GLY A O 1
ATOM 662 N N . ASN A 1 82 ? 16.746 0.703 -21.835 1.00 90.88 82 ASN A N 1
ATOM 663 C CA . ASN A 1 82 ? 16.679 0.080 -20.505 1.00 90.88 82 ASN A CA 1
ATOM 664 C C . ASN A 1 82 ? 17.020 1.051 -19.356 1.00 90.88 82 ASN A C 1
ATOM 666 O O . ASN A 1 82 ? 17.172 0.625 -18.210 1.00 90.88 82 ASN A O 1
ATOM 670 N N . GLY A 1 83 ? 17.191 2.345 -19.653 1.00 89.12 83 GLY A N 1
ATOM 671 C CA . GLY A 1 83 ? 17.554 3.381 -18.686 1.00 89.12 83 GLY A CA 1
ATOM 672 C C . GLY A 1 83 ? 16.586 3.496 -17.501 1.00 89.12 83 GLY A C 1
ATOM 673 O O . GLY A 1 83 ? 17.063 3.430 -16.369 1.00 89.12 83 GLY A O 1
ATOM 674 N N . PRO A 1 84 ? 15.258 3.609 -17.722 1.00 89.06 84 PRO A N 1
ATOM 675 C CA . PRO A 1 84 ? 14.282 3.698 -16.634 1.00 89.06 84 PRO A CA 1
ATOM 676 C C . PRO A 1 84 ? 14.376 2.504 -15.679 1.00 89.06 84 PRO A C 1
ATOM 678 O O . PRO A 1 84 ? 14.591 2.669 -14.482 1.00 89.06 84 PRO A O 1
ATOM 681 N N . GLU A 1 85 ? 14.326 1.285 -16.222 1.00 90.00 85 GLU A N 1
ATOM 682 C CA . GLU A 1 85 ? 14.366 0.060 -15.423 1.00 90.00 85 GLU A CA 1
ATOM 683 C C . GLU A 1 85 ? 15.690 -0.108 -14.662 1.00 90.00 85 GLU A C 1
ATOM 685 O O . GLU A 1 85 ? 15.696 -0.450 -13.476 1.00 90.00 85 GLU A O 1
ATOM 690 N N . SER A 1 86 ? 16.821 0.166 -15.319 1.00 91.75 86 SER A N 1
ATOM 691 C CA . SER A 1 86 ? 18.143 0.085 -14.686 1.00 91.75 86 SER A CA 1
ATOM 692 C C . SER A 1 86 ? 18.260 1.078 -13.529 1.00 91.75 86 SER A C 1
ATOM 694 O O . SER A 1 86 ? 18.742 0.719 -12.454 1.00 91.75 86 SER A O 1
ATOM 696 N N . MET A 1 87 ? 17.765 2.304 -13.715 1.00 90.19 87 MET A N 1
ATOM 697 C CA . MET A 1 87 ? 17.791 3.335 -12.681 1.00 90.19 87 MET A CA 1
ATOM 698 C C . MET A 1 87 ? 16.890 2.997 -11.499 1.00 90.19 87 MET A C 1
ATOM 700 O O . MET A 1 87 ? 17.340 3.104 -10.359 1.00 90.19 87 MET A O 1
ATOM 704 N N . THR A 1 88 ? 15.672 2.510 -11.732 1.00 89.38 88 THR A N 1
ATOM 705 C CA . THR A 1 88 ? 14.787 2.062 -10.647 1.00 89.38 88 THR A CA 1
ATOM 706 C C . THR A 1 88 ? 15.430 0.935 -9.830 1.00 89.38 88 THR A C 1
ATOM 708 O O . THR A 1 88 ? 15.388 0.961 -8.598 1.00 89.38 88 THR A O 1
ATOM 711 N N . ARG A 1 89 ? 16.091 -0.035 -10.482 1.00 90.19 89 ARG A N 1
ATOM 712 C CA . ARG A 1 89 ? 16.817 -1.118 -9.789 1.00 90.19 89 ARG A CA 1
ATOM 713 C C . ARG A 1 89 ? 17.970 -0.581 -8.937 1.00 90.19 89 ARG A C 1
ATOM 715 O O . ARG A 1 89 ? 18.087 -0.963 -7.774 1.00 90.19 89 ARG A O 1
ATOM 722 N N . LEU A 1 90 ? 18.786 0.322 -9.484 1.00 90.88 90 LEU A N 1
ATOM 723 C CA . LEU A 1 90 ? 19.916 0.931 -8.773 1.00 90.88 90 LEU A CA 1
ATOM 724 C C . LEU A 1 90 ? 19.463 1.770 -7.571 1.00 90.88 90 LEU A C 1
ATOM 726 O O . LEU A 1 90 ? 20.018 1.621 -6.483 1.00 90.88 90 LEU A O 1
ATOM 730 N N . ARG A 1 91 ? 18.423 2.598 -7.732 1.00 88.75 91 ARG A N 1
ATOM 731 C CA . ARG A 1 91 ? 17.842 3.399 -6.640 1.00 88.75 91 ARG A CA 1
ATOM 732 C C . ARG A 1 91 ? 17.324 2.508 -5.516 1.00 88.75 91 ARG A C 1
ATOM 734 O O . ARG A 1 91 ? 17.692 2.694 -4.359 1.00 88.75 91 ARG A O 1
ATOM 741 N N . ARG A 1 92 ? 16.535 1.481 -5.850 1.00 86.50 92 ARG A N 1
ATOM 742 C CA . ARG A 1 92 ? 16.022 0.509 -4.868 1.00 86.50 92 ARG A CA 1
ATOM 743 C C . ARG A 1 92 ? 17.146 -0.231 -4.142 1.00 86.50 92 ARG A C 1
ATOM 745 O O . ARG A 1 92 ? 17.060 -0.421 -2.929 1.00 86.50 92 ARG A O 1
ATOM 752 N N . PHE A 1 93 ? 18.204 -0.612 -4.858 1.00 89.31 93 PHE A N 1
ATOM 753 C CA . PHE A 1 93 ? 19.388 -1.224 -4.258 1.00 89.31 93 PHE A CA 1
ATOM 754 C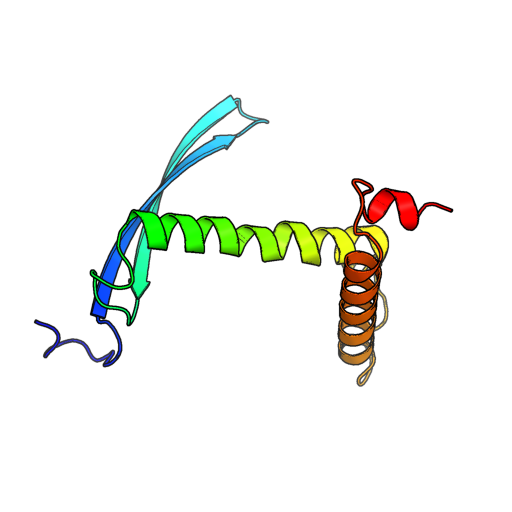 C . PHE A 1 93 ? 20.070 -0.277 -3.263 1.00 89.31 93 PHE A C 1
ATOM 756 O O . PHE A 1 93 ? 20.308 -0.661 -2.118 1.00 89.31 93 PHE A O 1
ATOM 763 N N . ALA A 1 94 ? 20.308 0.975 -3.658 1.00 87.12 94 ALA A N 1
ATOM 764 C CA . ALA A 1 94 ? 20.920 1.977 -2.795 1.00 87.12 94 ALA A CA 1
ATOM 765 C C . ALA A 1 94 ? 20.083 2.245 -1.530 1.00 87.12 94 ALA A C 1
ATOM 767 O O . ALA A 1 94 ? 20.632 2.256 -0.429 1.00 87.12 94 ALA A O 1
ATOM 768 N N . VAL A 1 95 ? 18.751 2.336 -1.644 1.00 84.62 95 VAL A N 1
ATOM 769 C CA . VAL A 1 95 ? 17.847 2.434 -0.481 1.00 84.62 95 VAL A CA 1
ATOM 770 C C . VAL A 1 95 ? 18.005 1.232 0.456 1.00 84.62 95 VAL A C 1
ATOM 772 O O . VAL A 1 95 ? 18.076 1.406 1.675 1.00 84.62 95 VAL A O 1
ATOM 775 N N . GLY A 1 96 ? 18.085 0.015 -0.090 1.00 84.19 96 GLY A N 1
ATOM 776 C CA . GLY A 1 96 ? 18.325 -1.201 0.692 1.00 84.19 96 GLY A CA 1
ATOM 777 C C . GLY A 1 96 ? 19.649 -1.156 1.461 1.00 84.19 96 GLY A C 1
ATOM 778 O O . GLY A 1 96 ? 19.677 -1.442 2.660 1.00 84.19 96 GLY A O 1
ATOM 779 N N . VAL A 1 97 ? 20.725 -0.721 0.799 1.00 86.50 97 VAL A N 1
ATOM 780 C CA . VAL A 1 97 ? 22.053 -0.542 1.404 1.00 86.50 97 VAL A CA 1
ATOM 781 C C . VAL A 1 97 ? 22.014 0.501 2.522 1.00 86.50 97 VAL A C 1
ATOM 783 O O . VAL A 1 97 ? 22.468 0.225 3.633 1.00 86.50 97 VAL A O 1
ATOM 786 N N . ILE A 1 98 ? 21.418 1.673 2.284 1.00 83.44 98 ILE A N 1
ATOM 787 C CA . ILE A 1 98 ? 21.328 2.731 3.298 1.00 83.44 98 ILE A CA 1
ATOM 788 C C . ILE A 1 98 ? 20.555 2.233 4.523 1.00 83.44 98 ILE A C 1
ATOM 790 O O . ILE A 1 98 ? 21.013 2.427 5.649 1.00 83.44 98 ILE A O 1
ATOM 794 N N . LYS A 1 99 ? 19.429 1.531 4.329 1.00 78.94 99 LYS A N 1
ATOM 795 C CA . LYS A 1 99 ? 18.653 0.936 5.432 1.00 78.94 99 LYS A CA 1
ATOM 796 C C . LYS A 1 99 ? 19.463 -0.089 6.229 1.00 78.94 99 LYS A C 1
ATOM 798 O O . LYS A 1 99 ? 19.342 -0.131 7.451 1.00 78.94 99 LYS A O 1
ATOM 803 N N . MET A 1 100 ? 20.311 -0.880 5.571 1.00 82.31 100 MET A N 1
ATOM 804 C CA . MET A 1 100 ? 21.182 -1.856 6.235 1.00 82.31 100 MET A CA 1
ATOM 805 C C . MET A 1 100 ? 22.206 -1.184 7.165 1.00 82.31 100 MET A C 1
ATOM 807 O O . MET A 1 100 ? 22.429 -1.660 8.279 1.00 82.31 100 MET A O 1
ATOM 811 N N . PHE A 1 101 ? 22.787 -0.058 6.736 1.00 79.69 101 PHE A N 1
ATOM 812 C CA . PHE A 1 101 ? 23.768 0.715 7.511 1.00 79.69 101 PHE A CA 1
ATOM 813 C C . PHE A 1 101 ? 23.144 1.771 8.442 1.00 79.69 101 PHE A C 1
ATOM 815 O O . PHE A 1 101 ? 23.840 2.385 9.250 1.00 79.69 101 PHE A O 1
ATOM 822 N N . ALA A 1 102 ? 21.832 1.999 8.365 1.00 69.38 102 ALA A N 1
ATOM 823 C CA . ALA A 1 102 ? 21.081 2.899 9.239 1.00 69.38 102 ALA A CA 1
ATOM 824 C C . ALA A 1 102 ? 20.525 2.197 10.495 1.00 69.38 102 ALA A C 1
ATOM 826 O O . ALA A 1 102 ? 19.518 2.628 11.044 1.00 69.38 102 ALA A O 1
ATOM 827 N N . LYS A 1 103 ? 21.166 1.124 10.988 1.00 56.44 103 LYS A N 1
ATOM 828 C CA . LYS A 1 103 ? 20.863 0.542 12.312 1.00 56.44 103 LYS A CA 1
ATOM 829 C C . LYS A 1 103 ? 21.243 1.533 13.429 1.00 56.44 103 LYS A C 1
ATOM 831 O O . LYS A 1 103 ? 22.302 1.438 14.034 1.00 56.44 103 LYS A O 1
ATOM 836 N N . GLY A 1 104 ? 20.369 2.504 13.664 1.00 53.72 104 GLY A N 1
ATOM 837 C CA . GLY A 1 104 ? 20.501 3.626 14.593 1.00 53.72 104 GLY A CA 1
ATOM 838 C C . GLY A 1 104 ? 19.478 4.686 14.188 1.00 53.72 104 GLY A C 1
ATOM 839 O O . GLY A 1 104 ? 19.211 4.819 13.002 1.00 53.72 104 GLY A O 1
ATOM 840 N N . LYS A 1 105 ? 18.838 5.366 15.146 1.00 48.78 105 LYS A N 1
ATOM 841 C CA . LYS A 1 105 ? 17.675 6.264 14.964 1.00 48.78 105 LYS A CA 1
ATOM 842 C C . LYS A 1 105 ? 17.968 7.510 14.098 1.00 48.78 105 LYS A C 1
ATOM 844 O O . LYS A 1 105 ? 17.866 8.628 14.586 1.00 48.78 105 LYS A O 1
ATOM 849 N N . THR A 1 106 ? 18.351 7.339 12.843 1.00 52.31 106 THR A N 1
ATOM 850 C CA . THR A 1 106 ? 18.676 8.428 11.923 1.00 52.31 106 THR A CA 1
ATOM 851 C C . THR A 1 106 ? 18.021 8.109 10.591 1.00 52.31 106 THR A C 1
ATOM 853 O O . THR A 1 106 ? 18.210 7.027 10.029 1.00 52.31 106 THR A O 1
ATOM 856 N N . SER A 1 107 ? 17.169 9.016 10.133 1.00 55.38 107 SER A N 1
ATOM 857 C CA . SER A 1 107 ? 16.390 8.845 8.913 1.00 55.38 107 SER A CA 1
ATOM 858 C C . SER A 1 107 ? 17.296 8.863 7.677 1.00 55.38 107 SER A C 1
ATOM 860 O O . SER A 1 107 ? 18.372 9.459 7.675 1.00 55.38 107 SER A O 1
ATOM 862 N N . VAL A 1 108 ? 16.863 8.210 6.595 1.00 55.69 108 VAL A N 1
ATOM 863 C CA . VAL A 1 108 ? 17.596 8.212 5.313 1.00 55.69 108 VAL A CA 1
ATOM 864 C C . VAL A 1 108 ? 17.751 9.636 4.760 1.00 55.69 108 VAL A C 1
ATOM 866 O O . VAL A 1 108 ? 18.811 9.966 4.237 1.00 55.69 108 VAL A O 1
ATOM 869 N N . ALA A 1 109 ? 16.745 10.492 4.966 1.00 54.44 109 ALA A N 1
ATOM 870 C CA . ALA A 1 109 ? 16.765 11.899 4.564 1.00 54.44 109 ALA A CA 1
ATOM 871 C C . ALA A 1 109 ? 17.908 12.695 5.227 1.00 54.44 109 ALA A C 1
ATOM 873 O O . ALA A 1 109 ? 18.571 13.492 4.567 1.00 54.44 109 ALA A O 1
ATOM 874 N N . GLU A 1 110 ? 18.209 12.433 6.502 1.00 53.91 110 GLU A N 1
ATOM 875 C CA . GLU A 1 110 ? 19.318 13.093 7.210 1.00 53.91 110 GLU A CA 1
ATOM 876 C C . GLU A 1 110 ? 20.695 12.691 6.663 1.00 53.91 110 GLU A C 1
ATOM 878 O O . GLU A 1 110 ? 21.635 13.473 6.750 1.00 53.91 110 GLU A O 1
ATOM 883 N N . LYS A 1 111 ? 20.837 11.497 6.070 1.00 55.44 111 LYS A N 1
ATOM 884 C CA . LYS A 1 111 ? 22.119 11.037 5.503 1.00 55.44 111 LYS A CA 1
ATOM 885 C C . LYS A 1 111 ? 22.351 11.473 4.056 1.00 55.44 111 LYS A C 1
ATOM 887 O O . LYS A 1 111 ? 23.501 11.521 3.634 1.00 55.44 111 LYS A O 1
ATOM 892 N N . CYS A 1 112 ? 21.294 11.777 3.305 1.00 48.28 112 CYS A N 1
ATOM 893 C CA . CYS A 1 112 ? 21.392 12.249 1.920 1.00 48.28 112 CYS A CA 1
ATOM 894 C C . CYS A 1 112 ? 21.626 13.769 1.800 1.00 48.28 112 CYS A C 1
ATOM 896 O O . CYS A 1 112 ? 21.773 14.254 0.685 1.00 48.28 112 CYS A O 1
ATOM 898 N N . SER A 1 113 ? 21.667 14.507 2.918 1.00 46.19 113 SER A N 1
ATOM 899 C CA . SER A 1 113 ? 21.721 15.982 2.960 1.00 46.19 113 SER A CA 1
ATOM 900 C C . SER A 1 113 ? 23.124 16.582 3.204 1.00 46.19 113 SER A C 1
ATOM 902 O O . SER A 1 113 ? 23.210 17.698 3.710 1.00 46.19 113 SER A O 1
ATOM 904 N N . ASN A 1 114 ? 24.209 15.866 2.881 1.00 36.50 114 ASN A N 1
ATOM 905 C CA . ASN A 1 114 ? 25.589 16.378 2.997 1.00 36.50 114 ASN A CA 1
ATOM 906 C C . ASN A 1 114 ? 26.161 16.815 1.649 1.00 36.50 114 ASN A C 1
ATOM 908 O O . ASN A 1 114 ? 26.049 16.018 0.691 1.00 36.50 114 ASN A O 1
#

pLDDT: mean 80.5, std 13.41, range [36.5, 94.31]

Sequence (114 aa):
MNAYLDFSHVEQVFLSEREVFHKKSQKLTVETTPGITSRPAEQANAQRLLTINRGHWAIENSCHSIIDWNYDEDHSRISKGNGPESMTRLRRFAVGVIKMFAKGKTSVAEKCSN